Protein AF-A0A5C3KQ36-F1 (afdb_monomer_lite)

pLDDT: mean 93.15, std 4.04, range [76.06, 97.56]

Sequence (65 aa):
MDVWLGDFNRHHPMWDRDEDQCLFFRRNLDDAEVLIDMVTEWGMEMTLPRGIPTLKNSQGNWTRP

InterPro domains:
  IPR005135 Endonuclease/exonuclease/phosphatase [PF14529] (5-60)
  IPR036691 Endonuclease/exonuclease/phosphatase superfamily [G3DSA:3.60.10.10] (2-65)
  IPR036691 Endonuclease/exonuclease/phosphatase superfamily [SSF56219] (3-62)

Foldseek 3Di:
DDDDDDQLVADDQVAADPVVVVQPDPVSVVSCVVVVVVCVVVVHDDPHHHHAFDDQDPVRDGHHD

Organism: Coprinopsis marcescibilis (NCBI:txid230819)

Secondary structure (DSSP, 8-state):
-----S------TTTS-GGGGGG--HHHHHHHHHHHHHHHHTT----SPTT---EE-TTS-EE--

Radius of gyration: 12.57 Å; chains: 1; bounding box: 31×24×34 Å

Structure (mmCIF, N/CA/C/O backbone):
data_AF-A0A5C3KQ36-F1
#
_entry.id   AF-A0A5C3KQ36-F1
#
loop_
_atom_site.group_PDB
_atom_site.id
_atom_site.type_symbol
_atom_site.label_atom_id
_atom_site.label_alt_id
_atom_site.label_comp_id
_atom_site.label_asym_id
_atom_site.label_entity_id
_atom_site.label_seq_id
_atom_site.pdbx_PDB_ins_code
_atom_site.Cartn_x
_atom_site.Cartn_y
_atom_site.Cartn_z
_atom_site.occupancy
_atom_site.B_iso_or_equiv
_atom_site.auth_seq_id
_atom_site.auth_comp_id
_atom_site.auth_asym_id
_atom_site.auth_atom_id
_atom_site.pdbx_PDB_model_num
ATOM 1 N N . MET A 1 1 ? -17.617 -11.074 9.338 1.00 76.06 1 MET A N 1
ATOM 2 C CA . MET A 1 1 ? -16.152 -10.942 9.270 1.00 76.06 1 MET A CA 1
ATOM 3 C C . MET A 1 1 ? -15.907 -10.215 7.981 1.00 76.06 1 MET A C 1
ATOM 5 O O . MET A 1 1 ? -16.261 -10.748 6.933 1.00 76.06 1 MET A O 1
ATOM 9 N N . ASP A 1 2 ? -15.443 -8.982 8.092 1.00 88.62 2 ASP A N 1
ATOM 10 C CA . ASP A 1 2 ? -15.333 -8.088 6.950 1.00 88.62 2 ASP A CA 1
ATOM 11 C C . ASP A 1 2 ? -13.896 -8.148 6.445 1.00 88.62 2 ASP A C 1
ATOM 13 O O . ASP A 1 2 ? -12.955 -8.222 7.234 1.00 88.62 2 ASP A O 1
ATOM 17 N N . VAL A 1 3 ? -13.734 -8.198 5.126 1.00 93.75 3 VAL A N 1
ATOM 18 C CA . VAL A 1 3 ? -12.428 -8.274 4.472 1.00 93.75 3 VAL A CA 1
ATOM 19 C C . VAL A 1 3 ? -12.389 -7.193 3.409 1.00 93.75 3 VAL A C 1
ATOM 21 O O . VAL A 1 3 ? -13.244 -7.162 2.522 1.00 93.75 3 VAL A O 1
ATOM 24 N N . TRP A 1 4 ? -11.392 -6.319 3.488 1.00 93.62 4 TRP A N 1
ATOM 25 C CA . TRP A 1 4 ? -11.084 -5.377 2.421 1.00 93.62 4 TRP A CA 1
ATOM 26 C C . TRP A 1 4 ? -10.022 -5.981 1.512 1.00 93.62 4 TRP A C 1
ATOM 28 O O . TRP A 1 4 ? -8.941 -6.361 1.956 1.00 93.62 4 TRP A O 1
ATOM 38 N N . LEU A 1 5 ? -10.351 -6.084 0.228 1.00 93.25 5 LEU A N 1
ATOM 39 C CA . LEU A 1 5 ? -9.459 -6.591 -0.802 1.00 93.25 5 LEU A CA 1
ATOM 40 C C . LEU A 1 5 ? -9.558 -5.681 -2.019 1.00 93.25 5 LEU A C 1
ATOM 42 O O . LEU A 1 5 ? -10.645 -5.460 -2.551 1.00 93.25 5 LEU A O 1
ATOM 46 N N . GLY A 1 6 ? -8.418 -5.180 -2.470 1.00 91.88 6 GLY A N 1
ATOM 47 C CA . GLY A 1 6 ? -8.341 -4.320 -3.636 1.00 91.88 6 GLY A CA 1
ATOM 48 C C . GLY A 1 6 ? -6.901 -3.986 -3.981 1.00 91.88 6 GLY A C 1
ATOM 49 O O . GLY A 1 6 ? -5.981 -4.252 -3.208 1.00 91.88 6 GLY A O 1
ATOM 50 N N . ASP A 1 7 ? -6.727 -3.399 -5.157 1.00 93.19 7 ASP A N 1
ATOM 51 C CA . ASP A 1 7 ? -5.487 -2.730 -5.518 1.00 93.19 7 ASP A CA 1
ATOM 52 C C . ASP A 1 7 ? -5.561 -1.279 -5.035 1.00 93.19 7 ASP A C 1
ATOM 54 O O . ASP A 1 7 ? -6.258 -0.446 -5.615 1.00 93.19 7 ASP A O 1
ATOM 58 N N . PHE A 1 8 ? -4.888 -0.997 -3.922 1.00 92.81 8 PHE A N 1
ATOM 59 C CA . PHE A 1 8 ? -4.830 0.347 -3.351 1.00 92.81 8 PHE A CA 1
ATOM 60 C C . PHE A 1 8 ? -3.748 1.214 -4.004 1.00 92.81 8 PHE A C 1
ATOM 62 O O . PHE A 1 8 ? -3.768 2.432 -3.823 1.00 92.81 8 PHE A O 1
ATOM 69 N N . ASN A 1 9 ? -2.802 0.603 -4.730 1.00 93.56 9 ASN A N 1
ATOM 70 C CA . ASN A 1 9 ? -1.622 1.259 -5.291 1.00 93.56 9 ASN A CA 1
ATOM 71 C C . ASN A 1 9 ? -0.905 2.190 -4.284 1.00 93.56 9 ASN A C 1
ATOM 73 O O . ASN A 1 9 ? -0.574 3.343 -4.580 1.00 93.56 9 ASN A O 1
ATOM 77 N N . ARG A 1 10 ? -0.752 1.712 -3.038 1.00 94.38 10 ARG A N 1
ATOM 78 C CA . ARG A 1 10 ? -0.092 2.428 -1.936 1.00 94.38 10 ARG A CA 1
ATOM 79 C C . ARG A 1 10 ? 1.176 1.711 -1.513 1.00 94.38 10 ARG A C 1
ATOM 81 O O . ARG A 1 10 ? 1.203 0.485 -1.427 1.00 94.38 10 ARG A O 1
ATOM 88 N N . HIS A 1 11 ? 2.192 2.503 -1.180 1.00 94.31 11 HIS A N 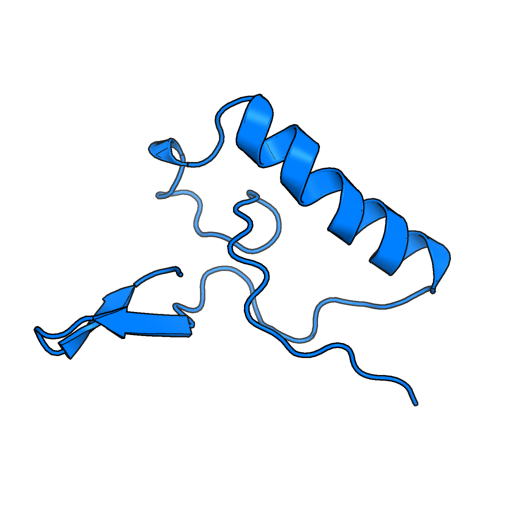1
ATOM 89 C CA . HIS A 1 11 ? 3.492 1.999 -0.766 1.00 94.31 11 HIS A CA 1
ATOM 90 C C . HIS A 1 11 ? 3.833 2.446 0.647 1.00 94.31 11 HIS A C 1
ATOM 92 O O . HIS A 1 11 ? 3.769 3.639 0.952 1.00 94.31 11 HIS A O 1
ATOM 98 N N . HIS A 1 12 ? 4.213 1.496 1.496 1.00 95.25 12 HIS A N 1
ATOM 99 C CA . HIS A 1 12 ? 4.582 1.771 2.878 1.00 95.25 12 HIS A CA 1
ATOM 100 C C . HIS A 1 12 ? 5.512 0.679 3.431 1.00 95.25 12 HIS A C 1
ATOM 102 O O . HIS A 1 12 ? 5.261 -0.506 3.193 1.00 95.25 12 HIS A O 1
ATOM 108 N N . PRO A 1 13 ? 6.524 1.026 4.255 1.00 95.00 13 PRO A N 1
ATOM 109 C CA . PRO A 1 13 ? 7.434 0.049 4.858 1.00 95.00 13 PRO A CA 1
ATOM 110 C C . PRO A 1 13 ? 6.746 -1.082 5.633 1.00 95.00 13 PRO A C 1
ATOM 112 O O . PRO A 1 13 ? 7.329 -2.149 5.783 1.00 95.00 13 PRO A O 1
ATOM 115 N N . MET A 1 14 ? 5.521 -0.868 6.123 1.00 93.62 14 MET A N 1
ATOM 116 C CA . MET A 1 14 ? 4.758 -1.873 6.876 1.00 93.62 14 MET A CA 1
ATOM 117 C C . MET A 1 14 ? 4.405 -3.117 6.044 1.00 93.62 14 MET A C 1
ATOM 119 O O . MET A 1 14 ? 4.373 -4.216 6.594 1.00 93.62 14 MET A O 1
ATOM 123 N N . TRP A 1 15 ? 4.173 -2.966 4.735 1.00 93.25 15 TRP A N 1
ATOM 124 C CA . TRP A 1 15 ? 3.795 -4.073 3.844 1.00 93.25 15 TRP A CA 1
ATOM 125 C C . TRP A 1 15 ? 4.726 -4.256 2.644 1.00 93.25 15 TRP A C 1
ATOM 127 O O . TRP A 1 15 ? 4.783 -5.360 2.109 1.00 93.25 15 TRP A O 1
ATOM 137 N N . ASP A 1 16 ? 5.496 -3.242 2.252 1.00 94.25 16 ASP A N 1
ATOM 138 C CA . ASP A 1 16 ? 6.511 -3.369 1.205 1.00 94.25 16 ASP A CA 1
ATOM 139 C C . ASP A 1 16 ? 7.845 -3.900 1.744 1.00 94.25 16 ASP A C 1
ATOM 141 O O . ASP A 1 16 ? 8.073 -4.026 2.957 1.00 94.25 16 ASP A O 1
ATOM 145 N N . ARG A 1 17 ? 8.745 -4.224 0.813 1.00 93.25 17 ARG A N 1
ATOM 146 C CA . ARG A 1 17 ? 10.094 -4.700 1.121 1.00 93.25 17 ARG A CA 1
ATOM 147 C C . ARG A 1 17 ? 10.989 -3.537 1.538 1.00 93.25 17 ARG A C 1
ATOM 149 O O . ARG A 1 17 ? 10.834 -2.414 1.066 1.00 93.25 17 ARG A O 1
ATOM 156 N N . ASP A 1 18 ? 11.997 -3.824 2.357 1.00 92.31 18 ASP A N 1
ATOM 157 C CA . ASP A 1 18 ? 12.988 -2.817 2.764 1.00 92.31 18 ASP A CA 1
ATOM 158 C C . ASP A 1 18 ? 13.793 -2.261 1.577 1.00 92.31 18 ASP A C 1
ATOM 160 O O . ASP A 1 18 ? 14.319 -1.153 1.657 1.00 92.31 18 ASP A O 1
ATOM 164 N N . GLU A 1 19 ? 13.867 -3.000 0.464 1.00 92.25 19 GLU A N 1
ATOM 165 C CA . GLU A 1 19 ? 14.538 -2.570 -0.768 1.00 92.25 19 GLU A CA 1
ATOM 166 C C . GLU A 1 19 ? 13.746 -1.518 -1.571 1.00 92.25 19 GLU A C 1
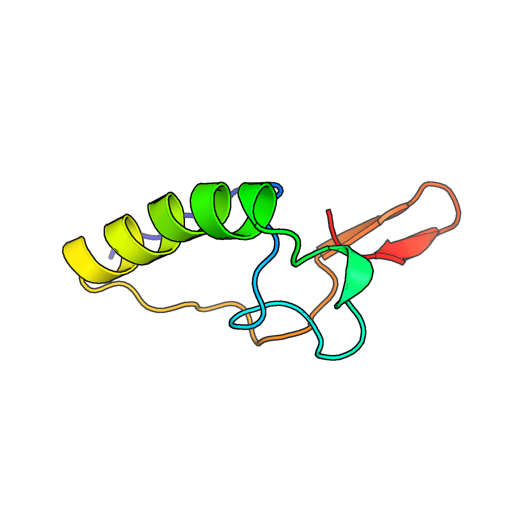ATOM 168 O O . GLU A 1 19 ? 14.313 -0.855 -2.443 1.00 92.25 19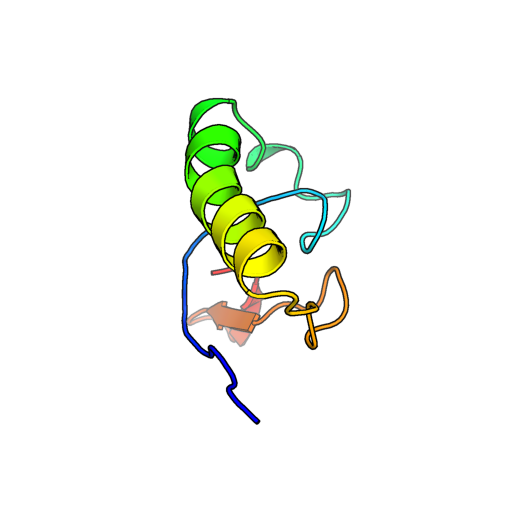 GLU A O 1
ATOM 173 N N . ASP A 1 20 ? 12.459 -1.313 -1.272 1.00 91.69 20 ASP A N 1
ATOM 174 C CA . ASP A 1 20 ? 11.552 -0.437 -2.030 1.00 91.69 20 ASP A CA 1
ATOM 175 C C . ASP A 1 20 ? 11.606 1.039 -1.593 1.00 91.69 20 ASP A C 1
ATOM 177 O O . ASP A 1 20 ? 10.695 1.820 -1.862 1.00 91.69 20 ASP A O 1
ATOM 181 N N . GLN A 1 21 ? 12.713 1.461 -0.974 1.00 91.88 21 GLN A N 1
ATOM 182 C CA . GLN A 1 21 ? 12.886 2.799 -0.385 1.00 91.88 21 GLN A CA 1
ATOM 183 C C . GLN A 1 21 ? 12.589 3.950 -1.349 1.00 91.88 21 GLN A C 1
ATOM 185 O O . GLN A 1 21 ? 12.135 5.013 -0.927 1.00 91.88 21 GLN A O 1
ATOM 190 N N . CYS A 1 22 ? 12.811 3.745 -2.650 1.00 93.25 22 CYS A N 1
ATOM 191 C CA . CYS A 1 22 ? 12.519 4.745 -3.675 1.00 93.25 22 CYS A CA 1
ATOM 192 C C . CYS A 1 22 ? 11.024 5.095 -3.793 1.00 93.25 22 CYS A C 1
ATOM 194 O O . CYS A 1 22 ? 10.692 6.128 -4.374 1.00 93.25 22 CYS A O 1
ATOM 196 N N . LEU A 1 23 ? 10.130 4.274 -3.234 1.00 92.00 23 LEU A N 1
ATOM 197 C CA . LEU A 1 23 ? 8.684 4.497 -3.215 1.00 92.00 23 LEU A CA 1
ATOM 198 C C . LEU A 1 23 ? 8.203 5.240 -1.963 1.00 92.00 23 LEU A C 1
ATOM 200 O O . LEU A 1 23 ? 7.078 5.738 -1.955 1.00 92.00 23 LEU A O 1
ATOM 204 N N . PHE A 1 24 ? 9.032 5.344 -0.922 1.00 94.56 24 PHE A N 1
ATOM 205 C CA . PHE A 1 24 ? 8.656 5.884 0.391 1.00 94.56 24 PHE A CA 1
ATOM 206 C C . PHE A 1 24 ? 8.911 7.391 0.504 1.00 94.56 24 PHE A C 1
ATOM 208 O O . PHE A 1 24 ? 9.401 7.890 1.517 1.00 94.56 24 PHE A O 1
ATOM 215 N N . PHE A 1 25 ? 8.601 8.149 -0.547 1.00 94.81 25 PHE A N 1
ATOM 216 C CA . PHE A 1 25 ? 8.635 9.606 -0.461 1.00 94.81 25 PHE A CA 1
ATOM 217 C C . PHE A 1 25 ? 7.395 10.136 0.265 1.00 94.81 25 PHE A C 1
ATOM 219 O O . PHE A 1 25 ? 6.338 9.510 0.263 1.00 94.81 25 PHE A O 1
ATOM 226 N N . ARG A 1 26 ? 7.523 11.329 0.858 1.00 96.00 26 ARG A N 1
ATOM 227 C CA . ARG A 1 26 ? 6.550 11.907 1.799 1.00 96.00 26 ARG A CA 1
ATOM 228 C C . ARG A 1 26 ? 5.092 11.781 1.346 1.00 96.00 26 ARG A C 1
ATOM 230 O O . ARG A 1 26 ? 4.277 11.264 2.092 1.00 96.00 26 ARG A O 1
ATOM 237 N N . ARG A 1 27 ? 4.797 12.173 0.103 1.00 95.75 27 ARG A N 1
ATOM 238 C CA . ARG A 1 27 ? 3.442 12.106 -0.460 1.00 95.75 27 ARG A CA 1
ATOM 239 C C . ARG A 1 27 ? 2.877 10.682 -0.506 1.00 95.75 27 ARG A C 1
ATOM 241 O O . ARG A 1 27 ? 1.706 10.510 -0.216 1.00 95.75 27 ARG A O 1
ATOM 248 N N . ASN A 1 28 ? 3.683 9.684 -0.864 1.00 94.94 28 ASN A N 1
ATOM 249 C CA . ASN A 1 28 ? 3.226 8.293 -0.891 1.00 94.94 28 ASN A CA 1
ATOM 250 C C . ASN A 1 28 ? 2.942 7.760 0.513 1.00 94.94 28 ASN A C 1
ATOM 252 O O . ASN A 1 28 ? 1.987 7.012 0.685 1.00 94.94 28 ASN A O 1
ATOM 256 N N . LEU A 1 29 ? 3.750 8.163 1.498 1.00 97.50 29 LEU A N 1
ATOM 257 C CA . LEU A 1 29 ? 3.525 7.801 2.895 1.00 97.50 29 LEU A CA 1
ATOM 258 C C . LEU A 1 29 ? 2.248 8.455 3.432 1.00 97.50 29 LEU A C 1
ATOM 260 O O . LEU A 1 29 ? 1.413 7.755 3.985 1.00 97.50 29 LEU A O 1
ATOM 264 N N . ASP A 1 30 ? 2.057 9.757 3.193 1.00 97.56 30 ASP A N 1
ATOM 265 C CA . ASP A 1 30 ? 0.842 10.473 3.611 1.00 97.56 30 ASP A CA 1
ATOM 266 C C . ASP A 1 30 ? -0.421 9.850 2.965 1.00 97.56 30 ASP A C 1
ATOM 268 O O . ASP A 1 30 ? -1.451 9.679 3.611 1.00 97.56 30 ASP A O 1
ATOM 272 N N . ASP A 1 31 ? -0.329 9.447 1.695 1.00 96.75 31 ASP A N 1
ATOM 273 C CA . ASP A 1 31 ? -1.402 8.766 0.965 1.00 96.75 31 ASP A CA 1
ATOM 274 C C . ASP A 1 31 ? -1.690 7.340 1.485 1.00 96.75 31 ASP A C 1
ATOM 276 O O . ASP A 1 31 ? -2.828 6.867 1.405 1.00 96.75 31 ASP A O 1
ATOM 280 N N . ALA A 1 32 ? -0.660 6.632 1.958 1.00 96.81 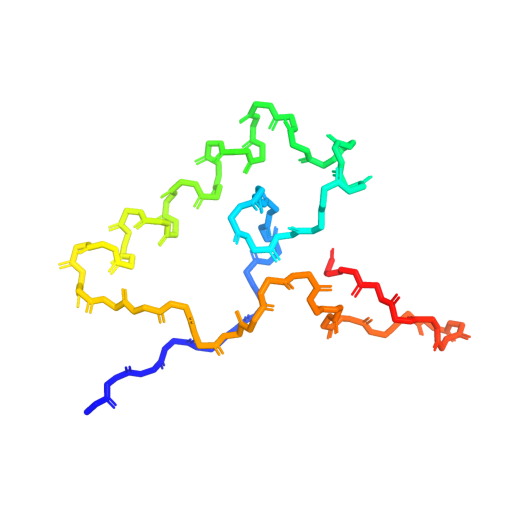32 ALA A N 1
ATOM 281 C CA . ALA A 1 32 ? -0.773 5.299 2.546 1.00 96.81 32 ALA A CA 1
ATOM 282 C C . ALA A 1 32 ? -1.325 5.343 3.979 1.00 96.81 32 ALA A C 1
ATOM 284 O O . ALA A 1 32 ? -2.021 4.410 4.381 1.00 96.81 32 ALA A O 1
ATOM 285 N N . GLU A 1 33 ? -1.072 6.430 4.713 1.00 97.44 33 GLU A N 1
ATOM 286 C CA . GLU A 1 33 ? -1.535 6.621 6.091 1.00 97.44 33 GLU A CA 1
ATOM 287 C C . GLU A 1 33 ? -3.059 6.538 6.196 1.00 97.44 33 GLU A C 1
ATOM 289 O O . GLU A 1 33 ? -3.578 5.917 7.113 1.00 97.44 33 GLU A O 1
ATOM 294 N N . VAL A 1 34 ? -3.786 7.028 5.184 1.00 96.56 34 VAL A N 1
ATOM 295 C CA . VAL A 1 34 ? -5.253 6.910 5.123 1.00 96.56 34 VAL A CA 1
ATOM 296 C C . VAL A 1 34 ? -5.710 5.451 5.252 1.00 96.56 34 VAL A C 1
ATOM 298 O O . VAL A 1 34 ? -6.710 5.169 5.907 1.00 96.56 34 VAL A O 1
ATOM 301 N N . LEU A 1 35 ? -4.985 4.502 4.650 1.00 95.50 35 LEU A N 1
ATOM 302 C CA . LEU A 1 35 ? -5.309 3.078 4.764 1.00 95.50 35 LEU A CA 1
ATOM 303 C C . LEU A 1 35 ? -4.978 2.532 6.158 1.00 95.50 35 LEU A C 1
ATOM 305 O O . LEU A 1 35 ? -5.734 1.716 6.681 1.00 95.50 35 LEU A O 1
ATOM 309 N N . ILE A 1 36 ? -3.878 2.989 6.758 1.00 96.31 36 ILE A N 1
ATOM 310 C CA . ILE A 1 36 ? -3.445 2.594 8.106 1.00 96.31 36 ILE A CA 1
ATOM 311 C C . ILE A 1 36 ? -4.445 3.086 9.156 1.00 96.31 36 ILE A C 1
ATOM 313 O O . ILE A 1 36 ? -4.863 2.301 10.013 1.00 96.31 36 ILE A O 1
ATOM 317 N N . ASP A 1 37 ? -4.881 4.339 9.045 1.00 97.56 37 ASP A N 1
ATOM 318 C CA . ASP A 1 37 ? -5.893 4.944 9.908 1.00 97.56 37 ASP A CA 1
ATOM 319 C C . ASP A 1 37 ? -7.205 4.161 9.835 1.00 97.56 37 ASP A C 1
ATOM 321 O O . ASP A 1 37 ? -7.739 3.756 10.867 1.00 97.56 37 ASP A O 1
ATOM 325 N N . MET A 1 38 ? -7.683 3.853 8.623 1.00 95.88 38 MET A N 1
ATOM 326 C CA . MET A 1 38 ? -8.906 3.066 8.443 1.00 95.88 38 MET A CA 1
ATOM 327 C C . MET A 1 38 ? -8.769 1.643 9.007 1.00 95.88 38 MET A C 1
ATOM 329 O O . MET A 1 38 ? -9.655 1.166 9.708 1.00 95.88 38 MET A O 1
ATOM 333 N N . VAL A 1 39 ? -7.665 0.941 8.743 1.00 95.00 39 VAL A N 1
ATOM 334 C CA . VAL A 1 39 ? -7.454 -0.414 9.289 1.00 95.00 39 VAL A CA 1
ATOM 335 C C . VAL A 1 39 ? -7.432 -0.384 10.822 1.00 95.00 39 VAL A C 1
ATOM 337 O O . VAL A 1 39 ? -8.035 -1.246 11.461 1.00 95.00 39 VAL A O 1
ATOM 340 N N . THR A 1 40 ? -6.813 0.640 11.410 1.00 96.12 40 THR A N 1
ATOM 341 C CA . THR A 1 40 ? -6.755 0.832 12.865 1.00 96.12 40 THR A CA 1
ATOM 342 C C . THR A 1 40 ? -8.128 1.148 13.456 1.00 96.12 40 THR A C 1
ATOM 344 O O . THR A 1 40 ? -8.526 0.524 14.440 1.00 96.12 40 THR A O 1
ATOM 347 N N . GLU A 1 41 ? -8.874 2.075 12.850 1.00 97.31 41 GLU A N 1
ATOM 348 C CA . GLU A 1 41 ? -10.212 2.485 13.297 1.00 97.31 41 GLU A CA 1
ATOM 349 C C . GLU A 1 41 ? -11.194 1.305 13.319 1.00 97.31 41 GLU A C 1
ATOM 351 O O . GLU A 1 41 ? -11.994 1.171 14.247 1.00 97.31 41 GLU A O 1
ATOM 356 N N . TRP A 1 42 ? -11.094 0.412 12.334 1.00 96.06 42 TRP A N 1
ATOM 357 C CA . TRP A 1 42 ? -11.965 -0.756 12.203 1.00 96.06 42 TRP A CA 1
ATOM 358 C C . TRP A 1 42 ? -11.423 -2.015 12.897 1.00 96.06 42 TRP A C 1
ATOM 360 O O . TRP A 1 42 ? -12.050 -3.074 12.818 1.00 96.06 42 TRP A O 1
ATOM 370 N N . GLY A 1 43 ? -10.278 -1.922 13.585 1.00 96.12 43 GLY A N 1
ATOM 371 C CA . GLY A 1 43 ? -9.658 -3.048 14.290 1.00 96.12 43 GLY A CA 1
ATOM 372 C C . GLY A 1 43 ? -9.277 -4.209 13.365 1.00 96.12 43 GLY A C 1
ATOM 373 O O . GLY A 1 43 ? -9.377 -5.371 13.759 1.00 96.12 43 GLY A O 1
ATOM 374 N N . MET A 1 44 ? -8.898 -3.900 12.125 1.00 95.12 44 MET A N 1
ATOM 375 C CA . MET A 1 44 ? -8.484 -4.878 11.123 1.00 95.12 44 MET A CA 1
ATOM 376 C C . MET A 1 44 ? -6.976 -5.138 11.196 1.00 95.12 44 MET A C 1
ATOM 378 O O . MET A 1 44 ? -6.201 -4.333 11.707 1.00 95.12 44 MET A O 1
ATOM 382 N N . GLU A 1 45 ? -6.546 -6.268 10.642 1.00 93.81 45 GLU A N 1
ATOM 383 C CA . GLU A 1 45 ? -5.135 -6.632 10.523 1.00 93.81 45 GLU A CA 1
ATOM 384 C C . GLU A 1 45 ? -4.781 -6.987 9.078 1.00 93.81 45 GLU A C 1
ATOM 386 O O . GLU A 1 45 ? -5.622 -7.453 8.302 1.00 93.81 45 GLU A O 1
ATOM 391 N N . MET A 1 46 ? -3.520 -6.763 8.699 1.00 91.69 46 MET A N 1
ATOM 392 C CA . MET A 1 46 ? -3.060 -7.093 7.356 1.00 91.69 46 MET A CA 1
ATOM 393 C C . MET A 1 46 ? -2.897 -8.609 7.214 1.00 91.69 46 MET A C 1
ATOM 395 O O . MET A 1 46 ? -2.031 -9.215 7.839 1.00 91.69 46 MET A O 1
ATOM 399 N N . THR A 1 47 ? -3.710 -9.219 6.354 1.00 92.75 47 THR A N 1
ATOM 400 C CA . THR A 1 47 ? -3.650 -10.662 6.077 1.00 92.75 47 THR A CA 1
ATOM 401 C C . THR A 1 47 ? -2.554 -11.038 5.081 1.00 92.75 47 THR A C 1
ATOM 403 O O . THR A 1 47 ? -2.083 -12.175 5.095 1.00 92.75 47 THR A O 1
ATOM 406 N N . LEU A 1 48 ? -2.134 -10.103 4.219 1.00 89.56 48 LEU A N 1
ATOM 407 C CA . LEU A 1 48 ? -1.033 -10.300 3.279 1.00 89.56 48 LEU A CA 1
ATOM 408 C C . LEU A 1 48 ? 0.309 -10.150 4.016 1.00 89.56 48 LEU A C 1
ATOM 410 O O . LEU A 1 48 ? 0.575 -9.081 4.569 1.00 89.56 48 LEU A O 1
ATOM 414 N N . PRO A 1 49 ? 1.187 -11.168 3.996 1.00 92.75 49 PRO A N 1
ATOM 415 C CA . PRO A 1 49 ? 2.529 -11.026 4.539 1.00 92.75 49 PRO A CA 1
ATOM 416 C C . PRO A 1 49 ? 3.317 -9.918 3.836 1.00 92.75 49 PRO A C 1
ATOM 418 O O . PRO A 1 49 ? 3.271 -9.772 2.613 1.00 92.75 49 PRO A O 1
ATOM 421 N N . ARG A 1 50 ? 4.095 -9.180 4.627 1.00 93.94 50 ARG A N 1
ATOM 422 C CA . ARG A 1 50 ? 4.992 -8.127 4.152 1.00 93.94 50 ARG A CA 1
ATOM 423 C C . ARG A 1 50 ? 5.914 -8.628 3.033 1.00 93.94 50 ARG A C 1
ATOM 425 O O . ARG A 1 50 ? 6.526 -9.689 3.143 1.00 93.94 50 ARG A O 1
ATOM 432 N N . GLY A 1 51 ? 6.058 -7.822 1.986 1.00 92.75 51 GLY A N 1
ATOM 433 C CA . GLY A 1 51 ? 7.041 -7.994 0.921 1.00 92.75 51 GLY A CA 1
ATOM 434 C C . GLY A 1 51 ? 6.662 -8.990 -0.176 1.00 92.75 51 GLY A C 1
ATOM 435 O O . GLY A 1 51 ? 7.497 -9.277 -1.040 1.00 92.75 51 GLY A O 1
ATOM 436 N N . ILE A 1 52 ? 5.433 -9.521 -0.167 1.00 92.50 52 ILE A N 1
ATOM 437 C CA . ILE A 1 52 ? 4.943 -10.388 -1.242 1.00 92.50 52 ILE A CA 1
ATOM 438 C C . ILE A 1 52 ? 4.536 -9.526 -2.449 1.00 92.50 52 ILE A C 1
ATOM 440 O O . ILE A 1 52 ? 3.637 -8.698 -2.319 1.00 92.50 52 ILE A O 1
ATOM 444 N N . PRO A 1 53 ? 5.149 -9.718 -3.634 1.00 91.31 53 PRO A N 1
ATOM 445 C CA . PRO A 1 53 ? 4.743 -9.004 -4.839 1.00 91.31 53 PRO A CA 1
ATOM 446 C C . PRO A 1 53 ? 3.353 -9.459 -5.302 1.00 91.31 53 PRO A C 1
ATOM 448 O O . PRO A 1 53 ? 3.066 -10.657 -5.348 1.00 91.31 53 PRO A O 1
ATOM 451 N N . THR A 1 54 ? 2.504 -8.502 -5.674 1.00 91.75 54 THR A N 1
ATOM 452 C CA . THR A 1 54 ? 1.091 -8.733 -6.020 1.00 91.75 54 THR A CA 1
ATOM 453 C C . THR A 1 54 ? 0.755 -8.419 -7.478 1.00 91.75 54 THR A C 1
ATOM 455 O O . THR A 1 54 ? -0.280 -8.872 -7.967 1.00 91.75 54 THR A O 1
ATOM 458 N N . LEU A 1 55 ? 1.630 -7.713 -8.203 1.00 92.19 55 LEU A N 1
ATOM 459 C CA . LEU A 1 55 ? 1.456 -7.395 -9.620 1.00 92.19 55 LEU A CA 1
ATOM 460 C C . LEU A 1 55 ? 2.391 -8.255 -10.475 1.00 92.19 55 LEU A C 1
ATOM 462 O O . LEU A 1 55 ? 3.544 -8.485 -10.124 1.00 92.19 55 LEU A O 1
ATOM 466 N N . LYS A 1 56 ? 1.917 -8.718 -11.633 1.00 94.69 56 LYS A N 1
ATOM 467 C CA . LYS A 1 56 ? 2.766 -9.351 -12.647 1.00 94.69 56 LYS A CA 1
ATOM 468 C C . LYS A 1 56 ? 2.797 -8.466 -13.882 1.00 94.69 56 LYS A C 1
ATOM 470 O O . LYS A 1 56 ? 1.759 -8.234 -14.499 1.00 94.69 56 LYS A O 1
ATOM 475 N N . ASN A 1 57 ? 3.975 -7.968 -14.242 1.00 92.38 57 ASN A N 1
ATOM 476 C CA . ASN A 1 57 ? 4.114 -7.101 -15.409 1.00 92.38 57 ASN A CA 1
ATOM 477 C C . ASN A 1 57 ? 3.989 -7.895 -16.728 1.00 92.38 57 ASN A C 1
ATOM 479 O O . ASN A 1 57 ? 3.974 -9.128 -16.741 1.00 92.38 57 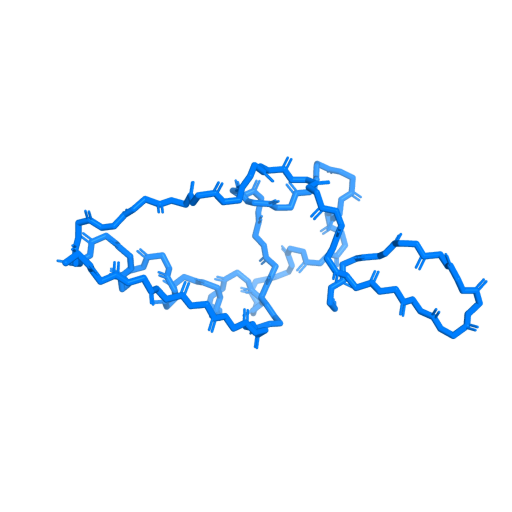ASN A O 1
ATOM 483 N N . SER A 1 58 ? 3.944 -7.193 -17.864 1.00 94.50 58 SER A N 1
ATOM 484 C CA . SER A 1 58 ? 3.805 -7.809 -19.197 1.00 94.50 58 SER A CA 1
ATOM 485 C C . SER A 1 58 ? 4.965 -8.732 -19.593 1.00 94.50 58 SER A C 1
ATOM 487 O O . SER A 1 58 ? 4.800 -9.582 -20.464 1.00 94.50 58 SER A O 1
ATOM 489 N N . GLN A 1 59 ? 6.123 -8.593 -18.946 1.00 94.06 59 GLN A N 1
ATOM 490 C CA . GLN A 1 59 ? 7.301 -9.444 -19.144 1.00 94.06 59 GLN A CA 1
ATOM 491 C C . GLN A 1 59 ? 7.287 -10.680 -18.230 1.00 94.06 59 GLN A C 1
ATOM 493 O O . GLN A 1 59 ? 8.173 -11.525 -18.312 1.00 94.06 59 GLN A O 1
ATOM 498 N N . GLY A 1 60 ? 6.279 -10.805 -17.363 1.00 93.50 60 GLY A N 1
ATOM 499 C CA . GLY A 1 60 ? 6.106 -11.925 -16.4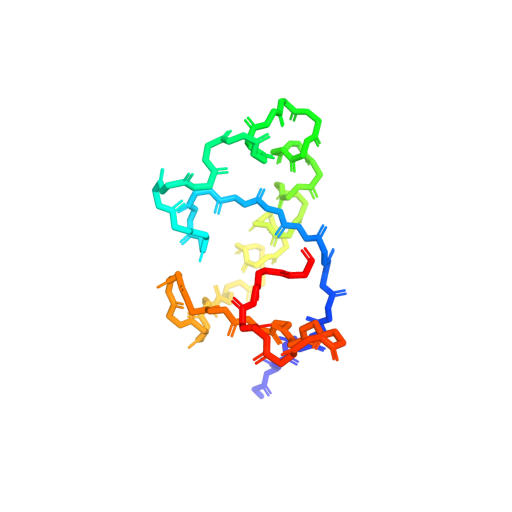49 1.00 93.50 60 GLY A CA 1
ATOM 500 C C . GLY A 1 60 ? 6.859 -11.801 -15.124 1.00 93.50 60 GLY A C 1
ATOM 501 O O . GLY A 1 60 ? 6.825 -12.751 -14.339 1.00 93.50 60 GLY A O 1
ATOM 502 N N . ASN A 1 61 ? 7.489 -10.657 -14.849 1.00 93.12 61 ASN A N 1
ATOM 503 C CA . ASN A 1 61 ? 8.152 -10.403 -13.573 1.00 93.12 61 ASN A CA 1
ATOM 504 C C . ASN A 1 61 ? 7.115 -10.027 -12.514 1.00 93.12 61 ASN A C 1
ATOM 506 O O . ASN A 1 61 ? 6.211 -9.232 -12.776 1.00 93.12 61 ASN A O 1
ATOM 510 N N . TRP A 1 62 ? 7.276 -10.582 -11.316 1.00 91.38 62 TRP A N 1
ATOM 511 C CA . TRP A 1 62 ? 6.496 -10.192 -10.149 1.00 91.38 62 TRP A CA 1
ATOM 512 C C . TRP A 1 62 ? 7.030 -8.879 -9.580 1.00 91.38 62 TRP A C 1
ATOM 514 O O . TRP A 1 62 ? 8.225 -8.747 -9.314 1.00 91.38 62 TRP A O 1
ATOM 524 N N . THR A 1 63 ? 6.139 -7.912 -9.420 1.00 85.25 63 THR A N 1
ATOM 525 C CA . THR A 1 63 ? 6.410 -6.554 -8.960 1.00 85.25 63 THR A CA 1
ATOM 526 C C . THR A 1 63 ? 5.404 -6.152 -7.882 1.00 85.25 63 THR A C 1
ATOM 528 O O . THR A 1 63 ? 4.446 -6.868 -7.581 1.00 85.25 63 THR A O 1
ATOM 531 N N . ARG A 1 64 ? 5.631 -4.980 -7.292 1.00 81.31 64 ARG A N 1
ATOM 532 C CA . ARG A 1 64 ? 4.576 -4.231 -6.603 1.00 81.31 64 ARG A CA 1
ATOM 533 C C . ARG A 1 64 ? 3.594 -3.623 -7.628 1.00 81.31 64 ARG A C 1
ATOM 535 O O . ARG A 1 64 ? 3.994 -3.543 -8.800 1.00 81.31 64 ARG A O 1
ATOM 542 N N . PRO A 1 65 ? 2.363 -3.266 -7.220 1.00 76.44 65 PRO A N 1
ATOM 543 C CA . PRO A 1 65 ? 1.444 -2.457 -8.021 1.00 76.44 65 PRO A CA 1
ATOM 544 C C . PRO A 1 65 ? 2.096 -1.168 -8.534 1.00 76.44 65 PRO A C 1
ATOM 546 O O . PRO A 1 65 ? 3.049 -0.693 -7.867 1.00 76.44 65 PRO A O 1
#